Protein AF-A0A830E983-F1 (afdb_monomer_lite)

Structure (mmCIF, N/CA/C/O backbone):
data_AF-A0A830E983-F1
#
_entry.id   AF-A0A830E983-F1
#
loop_
_atom_site.group_PDB
_atom_site.id
_atom_site.type_symbol
_atom_site.label_atom_id
_atom_site.label_alt_id
_atom_site.label_comp_id
_atom_site.label_asym_id
_atom_site.label_entity_id
_atom_site.label_seq_id
_atom_site.pdbx_PDB_ins_code
_atom_site.Cartn_x
_atom_site.Cartn_y
_atom_site.Cartn_z
_atom_site.occupancy
_atom_site.B_iso_or_equiv
_atom_site.auth_seq_id
_atom_site.auth_comp_id
_atom_site.auth_asym_id
_atom_site.auth_atom_id
_atom_site.pdbx_PDB_model_num
ATOM 1 N N . MET A 1 1 ? 17.315 -5.636 -12.647 1.00 58.12 1 MET A N 1
ATOM 2 C CA . MET A 1 1 ? 16.276 -4.598 -12.494 1.00 58.12 1 MET A CA 1
ATOM 3 C C . MET A 1 1 ? 14.986 -5.321 -12.193 1.00 58.12 1 MET A C 1
ATOM 5 O O . MET A 1 1 ? 14.669 -6.247 -12.931 1.00 58.12 1 MET A O 1
ATOM 9 N N . ALA A 1 2 ? 14.317 -4.978 -11.094 1.00 67.12 2 ALA A N 1
ATOM 10 C CA . ALA A 1 2 ? 12.990 -5.516 -10.814 1.00 67.12 2 ALA A CA 1
ATOM 11 C C . ALA A 1 2 ? 12.021 -5.016 -11.892 1.00 67.12 2 ALA A C 1
ATOM 13 O O . ALA A 1 2 ? 12.082 -3.846 -12.275 1.00 67.12 2 ALA A O 1
ATOM 14 N N . SER A 1 3 ? 11.177 -5.898 -12.418 1.00 86.06 3 SER A N 1
ATOM 15 C CA . SER A 1 3 ? 10.069 -5.470 -13.267 1.00 86.06 3 SER A CA 1
ATOM 16 C C . SER A 1 3 ? 8.961 -4.860 -12.405 1.00 86.06 3 SER A C 1
ATOM 18 O O . SER A 1 3 ? 8.869 -5.138 -11.206 1.00 86.06 3 SER A O 1
ATOM 20 N N . ILE A 1 4 ? 8.090 -4.051 -13.015 1.00 90.06 4 ILE A N 1
ATOM 21 C CA . ILE A 1 4 ? 6.902 -3.526 -12.326 1.00 90.06 4 ILE A CA 1
ATOM 22 C C . ILE A 1 4 ? 6.047 -4.659 -11.745 1.00 90.06 4 ILE A C 1
ATOM 24 O O . ILE A 1 4 ? 5.561 -4.555 -10.621 1.00 90.06 4 ILE A O 1
ATOM 28 N N . ASP A 1 5 ? 5.950 -5.780 -12.463 1.00 90.50 5 ASP A N 1
ATOM 29 C CA . ASP A 1 5 ? 5.195 -6.950 -12.027 1.00 90.50 5 ASP A CA 1
ATOM 30 C C . ASP A 1 5 ? 5.842 -7.629 -10.811 1.00 90.50 5 ASP A C 1
ATOM 32 O O . ASP A 1 5 ? 5.125 -8.102 -9.935 1.00 90.50 5 ASP A O 1
ATOM 36 N N . ASP A 1 6 ? 7.175 -7.635 -10.690 1.00 90.00 6 ASP A N 1
ATOM 37 C CA . ASP A 1 6 ? 7.855 -8.182 -9.506 1.00 90.00 6 ASP A CA 1
ATOM 38 C C . ASP A 1 6 ? 7.532 -7.372 -8.245 1.00 90.00 6 ASP A C 1
ATOM 40 O O . ASP A 1 6 ? 7.278 -7.948 -7.185 1.00 90.00 6 ASP A O 1
ATOM 44 N N . ILE A 1 7 ? 7.522 -6.039 -8.353 1.00 90.75 7 ILE A N 1
ATOM 45 C CA . ILE A 1 7 ? 7.196 -5.149 -7.230 1.00 90.75 7 ILE A CA 1
ATOM 46 C C . ILE A 1 7 ? 5.723 -5.294 -6.851 1.00 90.75 7 ILE A C 1
ATOM 48 O O . ILE A 1 7 ? 5.412 -5.479 -5.674 1.00 90.75 7 ILE A O 1
ATOM 52 N N . VAL A 1 8 ? 4.818 -5.288 -7.834 1.00 93.38 8 VAL A N 1
ATOM 53 C CA . VAL A 1 8 ? 3.381 -5.480 -7.590 1.00 93.38 8 VAL A CA 1
ATOM 54 C C . VAL A 1 8 ? 3.104 -6.852 -6.974 1.00 93.38 8 VAL A C 1
ATOM 56 O O . VAL A 1 8 ? 2.352 -6.948 -6.009 1.00 93.38 8 VAL A O 1
ATOM 59 N N . ASN A 1 9 ? 3.756 -7.918 -7.442 1.00 93.12 9 ASN A N 1
ATOM 60 C CA . ASN A 1 9 ? 3.596 -9.246 -6.848 1.00 93.12 9 ASN A CA 1
ATOM 61 C C . ASN A 1 9 ? 4.088 -9.299 -5.394 1.00 93.12 9 ASN A C 1
ATOM 63 O O . ASN A 1 9 ? 3.440 -9.933 -4.558 1.00 93.12 9 ASN A O 1
ATOM 67 N N . LYS A 1 10 ? 5.198 -8.622 -5.065 1.00 91.81 10 LYS A N 1
ATOM 68 C CA . LYS A 1 10 ? 5.652 -8.479 -3.671 1.00 91.81 10 LYS A CA 1
ATOM 69 C C . LYS A 1 10 ? 4.617 -7.743 -2.824 1.00 91.81 10 LYS A C 1
ATOM 71 O O . LYS A 1 10 ? 4.232 -8.267 -1.785 1.00 91.81 10 LYS A O 1
ATOM 76 N N . LEU A 1 11 ? 4.101 -6.610 -3.307 1.00 92.81 11 LEU A N 1
ATOM 77 C CA . LEU A 1 11 ? 3.044 -5.840 -2.639 1.00 92.81 11 LEU A CA 1
ATOM 78 C C . LEU A 1 11 ? 1.810 -6.694 -2.333 1.00 92.81 11 LEU A C 1
ATOM 80 O O . LEU A 1 11 ? 1.334 -6.714 -1.199 1.00 92.81 11 LEU A O 1
ATOM 84 N N . LEU A 1 12 ? 1.318 -7.439 -3.325 1.00 94.12 12 LEU A N 1
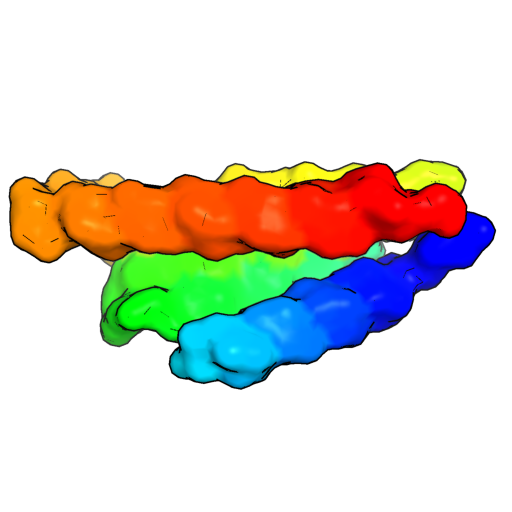ATOM 85 C CA . LEU A 1 12 ? 0.148 -8.304 -3.170 1.00 94.12 12 LEU A CA 1
ATOM 86 C C . LEU A 1 12 ? 0.386 -9.438 -2.166 1.00 94.12 12 LEU A C 1
ATOM 88 O O . LEU A 1 12 ? -0.525 -9.800 -1.418 1.00 94.12 12 LEU A O 1
ATOM 92 N N . ASN A 1 13 ? 1.597 -9.998 -2.125 1.00 93.56 13 ASN A N 1
ATOM 93 C CA . ASN A 1 13 ? 1.950 -11.021 -1.144 1.00 93.56 13 ASN A CA 1
ATOM 94 C C . ASN A 1 13 ? 2.013 -10.438 0.272 1.00 93.56 13 ASN A C 1
ATOM 96 O O . ASN A 1 13 ? 1.383 -10.998 1.168 1.00 93.56 13 ASN A O 1
ATOM 100 N N . THR A 1 14 ? 2.666 -9.288 0.464 1.00 91.56 14 THR A N 1
ATOM 101 C CA . THR A 1 14 ? 2.706 -8.595 1.760 1.00 91.56 14 THR A CA 1
ATOM 102 C C . THR A 1 14 ? 1.298 -8.235 2.241 1.00 91.56 14 THR A C 1
ATOM 104 O O . THR A 1 14 ? 0.952 -8.489 3.392 1.00 91.56 14 THR A O 1
ATOM 107 N N . ALA A 1 15 ? 0.436 -7.717 1.360 1.00 92.88 15 ALA A N 1
ATOM 108 C CA . ALA A 1 15 ? -0.956 -7.423 1.696 1.00 92.88 15 ALA A CA 1
ATOM 109 C C . ALA A 1 15 ? -1.714 -8.680 2.154 1.00 92.88 15 ALA A C 1
ATOM 111 O O . ALA A 1 15 ? -2.387 -8.661 3.187 1.00 92.88 15 ALA A O 1
ATOM 112 N N . ARG A 1 16 ? -1.547 -9.800 1.437 1.00 93.50 16 ARG A N 1
ATOM 113 C CA . ARG A 1 16 ? -2.159 -11.087 1.794 1.00 93.50 16 ARG A CA 1
ATOM 114 C C . ARG A 1 16 ? -1.680 -11.599 3.154 1.00 93.50 16 ARG A C 1
ATOM 116 O O . ARG A 1 16 ? -2.502 -12.071 3.933 1.00 93.50 16 ARG A O 1
ATOM 123 N N . GLU A 1 17 ? -0.384 -11.510 3.444 1.00 93.38 17 GLU A N 1
ATOM 124 C CA . GLU A 1 17 ? 0.196 -11.918 4.734 1.00 93.38 17 GLU A CA 1
ATOM 125 C C . GLU A 1 17 ? -0.348 -11.091 5.904 1.00 93.38 17 GLU A C 1
ATOM 127 O O . GLU A 1 17 ? -0.577 -11.618 6.991 1.00 93.38 17 GLU A O 1
ATOM 132 N N . LEU A 1 18 ? -0.635 -9.813 5.657 1.00 90.12 18 LEU A N 1
ATOM 133 C CA . LEU A 1 18 ? -1.261 -8.904 6.616 1.00 90.12 18 LEU A CA 1
ATOM 134 C C . LEU A 1 18 ? -2.791 -9.068 6.707 1.00 90.12 18 LEU A C 1
ATOM 136 O O . LEU A 1 18 ? -3.436 -8.382 7.505 1.00 90.12 18 LEU A O 1
ATOM 140 N N . GLY A 1 19 ? -3.381 -9.964 5.906 1.00 92.81 19 GLY A N 1
ATOM 141 C CA . GLY A 1 19 ? -4.826 -10.190 5.841 1.00 92.81 19 GLY A CA 1
ATOM 142 C C . GLY A 1 19 ? -5.603 -9.018 5.236 1.00 92.81 19 GLY A C 1
ATOM 143 O O . GLY A 1 19 ? -6.752 -8.793 5.612 1.00 92.81 19 GLY A O 1
ATOM 144 N N . ILE A 1 20 ? -4.972 -8.249 4.347 1.00 93.94 20 ILE A N 1
ATOM 145 C CA . ILE A 1 20 ? -5.538 -7.062 3.705 1.00 93.94 20 ILE A CA 1
ATOM 146 C C . ILE A 1 20 ? -5.979 -7.420 2.286 1.00 93.94 20 ILE A C 1
ATOM 148 O O . ILE A 1 20 ? -5.227 -8.024 1.518 1.00 93.94 20 ILE A O 1
ATOM 152 N N . THR A 1 21 ? -7.199 -7.027 1.926 1.00 94.81 21 THR A N 1
ATOM 153 C CA . THR A 1 21 ? -7.677 -7.122 0.544 1.00 94.81 21 THR A CA 1
ATOM 154 C C . THR A 1 21 ? -6.961 -6.077 -0.301 1.00 94.81 21 THR A C 1
ATOM 156 O O . THR A 1 21 ? -6.934 -4.902 0.066 1.00 94.81 21 THR A O 1
ATOM 159 N N . ALA A 1 22 ? -6.402 -6.509 -1.429 1.00 95.94 22 ALA A N 1
ATOM 160 C CA . ALA A 1 22 ? -5.691 -5.642 -2.352 1.00 95.94 22 ALA A CA 1
ATOM 161 C C . ALA A 1 22 ? -6.228 -5.777 -3.778 1.00 95.94 22 ALA A C 1
ATOM 163 O O . ALA A 1 22 ? -6.534 -6.884 -4.228 1.00 95.94 22 ALA A O 1
ATOM 164 N N . GLU A 1 23 ? -6.291 -4.653 -4.479 1.00 95.75 23 GLU A N 1
ATOM 165 C CA . GLU A 1 23 ? -6.687 -4.540 -5.883 1.00 95.75 23 GLU A CA 1
ATOM 166 C C . GLU A 1 23 ? -5.579 -3.836 -6.671 1.00 95.75 23 GLU A C 1
ATOM 168 O O . GLU A 1 23 ? -4.727 -3.164 -6.087 1.00 95.75 23 GLU A O 1
ATOM 173 N N . VAL A 1 24 ? -5.548 -4.030 -7.990 1.00 96.62 24 VAL A N 1
ATOM 174 C CA . VAL A 1 24 ? -4.545 -3.409 -8.864 1.00 96.62 24 VAL A CA 1
ATOM 175 C C . VAL A 1 24 ? -5.247 -2.712 -10.012 1.00 96.62 24 VAL A C 1
ATOM 177 O O . VAL A 1 24 ? -5.925 -3.367 -10.802 1.00 96.62 24 VAL A O 1
ATOM 180 N N . ASP A 1 25 ? -4.994 -1.415 -10.133 1.00 95.94 25 ASP A N 1
ATOM 181 C CA . ASP A 1 25 ? -5.392 -0.604 -11.273 1.00 95.94 25 ASP A CA 1
ATOM 182 C C . ASP A 1 25 ? -4.182 -0.292 -12.159 1.00 95.94 25 ASP A C 1
ATOM 184 O O . ASP A 1 25 ? -3.073 -0.043 -11.677 1.00 95.94 25 ASP A O 1
ATOM 188 N N . GLU A 1 26 ? -4.393 -0.273 -13.474 1.00 93.88 26 GLU A N 1
ATOM 189 C CA . GLU A 1 26 ? -3.348 0.016 -14.458 1.00 93.88 26 GLU A CA 1
ATOM 190 C C . GLU A 1 26 ? -3.615 1.351 -15.168 1.00 93.88 26 GLU A C 1
ATOM 192 O O . GLU A 1 26 ? -4.629 1.526 -15.845 1.00 93.88 26 GLU A O 1
ATOM 197 N N . TYR A 1 27 ? -2.659 2.278 -15.073 1.00 89.69 27 TYR A N 1
ATOM 198 C CA . TYR A 1 27 ? -2.706 3.600 -15.700 1.00 89.69 27 TYR A CA 1
ATOM 199 C C . TYR A 1 27 ? -1.515 3.783 -16.647 1.00 89.69 27 TYR A C 1
ATOM 201 O O . TYR A 1 27 ? -0.502 4.420 -16.354 1.00 89.69 27 TYR A O 1
ATOM 209 N N . GLY A 1 28 ? -1.621 3.205 -17.844 1.00 89.88 28 GLY A N 1
ATOM 210 C CA . GLY A 1 28 ? -0.574 3.295 -18.861 1.00 89.88 28 GLY A CA 1
ATOM 211 C C . GLY A 1 28 ? 0.710 2.567 -18.447 1.00 89.88 28 GLY A C 1
ATOM 212 O O . GLY A 1 28 ? 0.822 1.367 -18.658 1.00 89.88 28 GLY A O 1
ATOM 213 N N . ARG A 1 29 ? 1.701 3.302 -17.922 1.00 88.50 29 ARG A N 1
ATOM 214 C CA . ARG A 1 29 ? 2.980 2.742 -17.423 1.00 88.50 29 ARG A CA 1
ATOM 215 C C . ARG A 1 29 ? 3.054 2.658 -15.896 1.00 88.50 29 ARG A C 1
ATOM 217 O O . ARG A 1 29 ? 4.047 2.171 -15.364 1.00 88.50 29 ARG A O 1
ATOM 224 N N . GLU A 1 30 ? 2.033 3.163 -15.224 1.00 92.88 30 GLU A N 1
ATOM 225 C CA . GLU A 1 30 ? 1.877 3.152 -13.779 1.00 92.88 30 GLU A CA 1
ATOM 226 C C . GLU A 1 30 ? 0.942 2.012 -13.374 1.00 92.88 30 GLU A C 1
ATOM 228 O O . GLU A 1 30 ? -0.052 1.743 -14.056 1.00 92.88 30 GLU A O 1
ATOM 233 N N . LYS A 1 31 ? 1.254 1.352 -12.258 1.00 95.44 31 LYS A N 1
ATOM 234 C CA . LYS A 1 31 ? 0.334 0.436 -11.580 1.00 95.44 31 LYS A CA 1
ATOM 235 C C . LYS A 1 31 ? 0.053 0.963 -10.185 1.00 95.44 31 LYS A C 1
ATOM 237 O O . LYS A 1 31 ? 0.988 1.296 -9.463 1.00 95.44 31 LYS A O 1
ATOM 242 N N . ILE A 1 32 ? -1.218 1.004 -9.808 1.00 96.56 32 ILE A N 1
ATOM 243 C CA . ILE A 1 32 ? -1.660 1.426 -8.482 1.00 96.56 32 ILE A CA 1
ATOM 244 C C . ILE A 1 32 ? -2.178 0.197 -7.749 1.00 96.56 32 ILE A C 1
ATOM 246 O O . ILE A 1 32 ? -3.147 -0.422 -8.178 1.00 96.56 32 ILE A O 1
ATOM 250 N N . VAL A 1 33 ? -1.532 -0.160 -6.642 1.00 96.38 33 VAL A N 1
ATOM 251 C CA . VAL A 1 33 ? -2.020 -1.193 -5.727 1.00 96.38 33 VAL A CA 1
ATOM 252 C C . VAL A 1 33 ? -2.834 -0.517 -4.632 1.00 96.38 33 VAL A C 1
ATOM 254 O O . VAL A 1 33 ? -2.317 0.324 -3.898 1.00 96.38 33 VAL A O 1
ATOM 257 N N . ILE A 1 34 ? -4.104 -0.885 -4.524 1.00 96.62 34 ILE A N 1
ATOM 258 C CA . ILE A 1 34 ? -5.051 -0.322 -3.562 1.00 96.62 34 ILE A CA 1
ATOM 259 C C . ILE A 1 34 ? -5.229 -1.330 -2.430 1.00 96.62 34 ILE A C 1
ATOM 261 O O . ILE A 1 34 ? -5.656 -2.455 -2.666 1.00 96.62 34 ILE A O 1
ATOM 265 N N . LEU A 1 35 ? -4.884 -0.944 -1.203 1.00 96.25 35 LEU A N 1
ATOM 266 C CA . LEU A 1 35 ? -4.992 -1.764 0.003 1.00 96.25 35 LEU A CA 1
ATOM 267 C C . LEU A 1 35 ? -6.194 -1.301 0.828 1.00 96.25 35 LEU A C 1
ATOM 269 O O . LEU A 1 35 ? -6.143 -0.241 1.453 1.00 96.25 35 LEU A O 1
ATOM 273 N N . ASN A 1 36 ? -7.253 -2.104 0.860 1.00 94.50 36 ASN A N 1
ATOM 274 C CA . ASN A 1 36 ? -8.520 -1.750 1.497 1.00 94.50 36 ASN A CA 1
ATOM 275 C C . ASN A 1 36 ? -8.487 -2.117 2.989 1.00 94.50 36 ASN A C 1
ATOM 277 O O . ASN A 1 36 ? -8.498 -3.297 3.351 1.00 94.50 36 ASN A O 1
ATOM 281 N N . LEU A 1 37 ? -8.426 -1.111 3.869 1.00 91.19 37 LEU A N 1
ATOM 282 C CA . LEU A 1 37 ? -8.343 -1.308 5.326 1.00 91.19 37 LEU A CA 1
ATOM 283 C C . LEU A 1 37 ? -9.703 -1.221 6.024 1.00 91.19 37 LEU A C 1
ATOM 285 O O . LEU A 1 37 ? -9.898 -1.839 7.073 1.00 91.19 37 LEU A O 1
ATOM 289 N N . ALA A 1 38 ? -10.619 -0.442 5.457 1.00 89.19 38 ALA A N 1
ATOM 290 C CA . ALA A 1 38 ? -12.023 -0.355 5.837 1.00 89.19 38 ALA A CA 1
ATOM 291 C C . ALA A 1 38 ? -12.857 0.022 4.599 1.00 89.19 38 ALA A C 1
ATOM 293 O O . ALA A 1 38 ? -12.291 0.264 3.540 1.00 89.19 38 ALA A O 1
ATOM 294 N N . GLU A 1 39 ? -14.185 0.076 4.744 1.00 86.44 39 GLU A N 1
ATOM 295 C CA . GLU A 1 39 ? -15.127 0.378 3.646 1.00 86.44 39 GLU A CA 1
ATOM 296 C C . GLU A 1 39 ? -14.762 1.656 2.875 1.00 86.44 39 GLU A C 1
ATOM 298 O O . GLU A 1 39 ? -14.695 1.613 1.656 1.00 86.44 39 GLU A O 1
ATOM 303 N N . ASP A 1 40 ? -14.424 2.729 3.594 1.00 89.56 40 ASP A N 1
ATOM 304 C CA . ASP A 1 40 ? -14.118 4.041 3.008 1.00 89.56 40 ASP A CA 1
ATOM 305 C C . ASP A 1 40 ? -12.634 4.421 3.159 1.00 89.56 40 ASP A C 1
ATOM 307 O O . ASP A 1 40 ? -12.311 5.602 3.099 1.00 89.56 40 ASP A O 1
ATOM 311 N N . PHE A 1 41 ? -11.734 3.483 3.494 1.00 92.25 41 PHE A N 1
ATOM 312 C CA . PHE A 1 41 ? -10.355 3.813 3.885 1.00 92.25 41 PHE A CA 1
ATOM 313 C C . PHE A 1 41 ? -9.333 2.867 3.257 1.00 92.25 41 PHE A C 1
ATOM 315 O O . PHE A 1 41 ? -9.312 1.667 3.565 1.00 92.25 41 PHE A O 1
ATOM 322 N N . SER A 1 42 ? -8.399 3.442 2.496 1.00 95.25 42 SER A N 1
ATOM 323 C CA . SER A 1 42 ? -7.417 2.676 1.727 1.00 95.25 42 SER A CA 1
ATOM 324 C C . SER A 1 42 ? -6.031 3.318 1.700 1.00 95.25 42 SER A C 1
ATOM 326 O O . SER A 1 42 ? -5.862 4.531 1.861 1.00 95.25 42 SER A O 1
ATOM 328 N N . ILE A 1 43 ? -5.022 2.479 1.471 1.00 96.38 43 ILE A N 1
ATOM 329 C CA . ILE A 1 43 ? -3.670 2.907 1.100 1.00 96.38 43 ILE A CA 1
ATOM 330 C C . ILE A 1 43 ? -3.509 2.688 -0.400 1.00 96.38 43 ILE A C 1
ATOM 332 O O . ILE A 1 43 ? -3.816 1.612 -0.903 1.00 96.38 43 ILE A O 1
ATOM 336 N N . TYR A 1 44 ? -2.987 3.683 -1.098 1.00 96.00 44 TYR A N 1
ATOM 337 C CA . TYR A 1 44 ? -2.668 3.626 -2.515 1.00 96.00 44 TYR A CA 1
ATOM 338 C C . TYR A 1 44 ? -1.155 3.565 -2.656 1.00 96.00 44 TYR A C 1
ATOM 340 O O . TYR A 1 44 ? -0.450 4.412 -2.106 1.00 96.00 44 TYR A O 1
ATOM 348 N N . VAL A 1 45 ? -0.665 2.563 -3.376 1.00 96.00 45 VAL A N 1
ATOM 349 C CA . VAL A 1 45 ? 0.754 2.400 -3.686 1.00 96.00 45 VAL A CA 1
ATOM 350 C C . VAL A 1 45 ? 0.921 2.532 -5.189 1.00 96.00 45 VAL A C 1
ATOM 352 O O . VAL A 1 45 ? 0.550 1.624 -5.932 1.00 96.00 45 VAL A O 1
ATOM 355 N N . SER A 1 46 ? 1.446 3.668 -5.637 1.00 95.31 46 SER A N 1
ATOM 356 C CA . SER A 1 46 ? 1.786 3.878 -7.043 1.00 95.31 46 SER A CA 1
ATOM 357 C C . SER A 1 46 ? 3.173 3.315 -7.318 1.00 95.31 46 SER A C 1
ATOM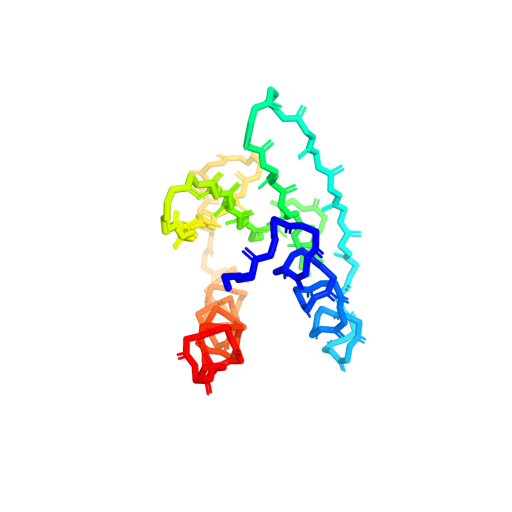 359 O O . SER A 1 46 ? 4.110 3.553 -6.556 1.00 95.31 46 SER A O 1
ATOM 361 N N . VAL A 1 47 ? 3.299 2.547 -8.398 1.00 94.00 47 VAL A N 1
ATOM 362 C CA . VAL A 1 47 ? 4.558 1.970 -8.859 1.00 94.00 47 VAL A CA 1
ATOM 363 C C . VAL A 1 47 ? 4.776 2.357 -10.313 1.00 94.00 47 VAL A C 1
ATOM 365 O O . VAL A 1 47 ? 3.957 2.046 -11.184 1.00 94.00 47 VAL A O 1
ATOM 368 N N . VAL A 1 48 ? 5.923 2.972 -10.596 1.00 92.69 48 VAL A N 1
ATOM 369 C CA . VAL A 1 48 ? 6.350 3.310 -11.958 1.00 92.69 48 VAL A CA 1
ATOM 370 C C . VAL A 1 48 ? 7.778 2.824 -12.166 1.00 92.69 48 VAL A C 1
ATOM 372 O O . VAL A 1 48 ? 8.711 3.330 -11.552 1.00 92.69 48 VAL A O 1
ATOM 375 N N . CYS A 1 49 ? 7.970 1.863 -13.071 1.00 87.81 49 CYS A N 1
ATOM 376 C CA . CYS A 1 49 ? 9.296 1.340 -13.404 1.00 87.81 49 CYS A CA 1
ATOM 377 C C . CYS A 1 49 ? 9.750 1.816 -14.781 1.00 87.81 49 CYS A C 1
ATOM 379 O O . CYS A 1 49 ? 9.177 1.441 -15.804 1.00 87.81 49 CYS A O 1
ATOM 381 N N . ASN A 1 50 ? 10.816 2.617 -14.801 1.00 83.44 50 ASN A N 1
ATOM 382 C CA . ASN A 1 50 ? 11.559 2.950 -16.015 1.00 83.44 50 ASN A CA 1
ATOM 383 C C . ASN A 1 50 ? 12.953 2.295 -15.937 1.00 83.44 50 ASN A C 1
ATOM 385 O O . ASN A 1 50 ? 13.057 1.071 -15.928 1.00 83.44 50 ASN A O 1
ATOM 389 N N . ASN A 1 51 ? 14.025 3.094 -15.850 1.00 82.38 51 ASN A N 1
ATOM 390 C CA . ASN A 1 51 ? 15.375 2.591 -15.553 1.00 82.38 51 ASN A CA 1
ATOM 391 C C . ASN A 1 51 ? 15.537 2.230 -14.066 1.00 82.38 51 ASN A C 1
ATOM 393 O O . ASN A 1 51 ? 16.294 1.336 -13.707 1.00 82.38 51 ASN A O 1
ATOM 397 N N . GLU A 1 52 ? 14.801 2.923 -13.209 1.00 81.94 52 GLU A N 1
ATOM 398 C CA . GLU A 1 52 ? 14.640 2.622 -11.794 1.00 81.94 52 GLU A CA 1
ATOM 399 C C . GLU A 1 52 ? 13.136 2.613 -11.509 1.00 81.94 52 GLU A C 1
ATOM 401 O O . GLU A 1 52 ? 12.351 3.189 -12.278 1.00 81.94 52 GLU A O 1
ATOM 406 N N . CYS A 1 53 ? 12.735 1.893 -10.466 1.00 85.44 53 CYS A N 1
ATOM 407 C CA . CYS A 1 53 ? 11.350 1.867 -10.023 1.00 85.44 53 CYS A CA 1
ATOM 408 C C . CYS A 1 53 ? 11.161 2.891 -8.914 1.00 85.44 53 CYS A C 1
A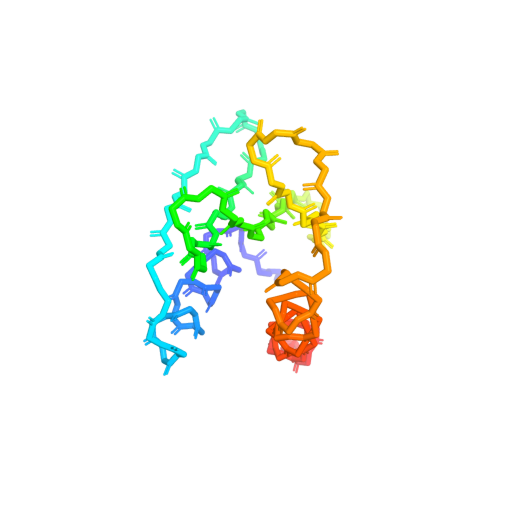TOM 410 O O . CYS A 1 53 ? 11.882 2.847 -7.919 1.00 85.44 53 CYS A O 1
ATOM 412 N N . ASP A 1 54 ? 10.187 3.771 -9.102 1.00 89.62 54 ASP A N 1
ATOM 413 C CA . ASP A 1 54 ? 9.715 4.691 -8.077 1.00 89.62 54 ASP A CA 1
ATOM 414 C C . ASP A 1 54 ? 8.438 4.136 -7.440 1.00 89.62 54 ASP A C 1
ATOM 416 O O . ASP A 1 54 ? 7.626 3.498 -8.125 1.00 89.62 54 ASP A O 1
ATOM 420 N N . VAL A 1 55 ? 8.299 4.336 -6.129 1.00 91.69 55 VAL A N 1
ATOM 421 C CA . VAL A 1 55 ? 7.169 3.847 -5.334 1.00 91.69 55 VAL A CA 1
ATOM 422 C C . VAL A 1 55 ? 6.674 4.964 -4.429 1.00 91.69 55 VAL A C 1
ATOM 424 O O . VAL A 1 55 ? 7.365 5.381 -3.499 1.00 91.69 55 VAL A O 1
ATOM 427 N N . GLU A 1 56 ? 5.446 5.408 -4.674 1.00 94.06 56 GLU A N 1
ATOM 428 C CA . GLU A 1 56 ? 4.798 6.480 -3.924 1.00 94.06 56 GLU A CA 1
ATOM 429 C C . GLU A 1 56 ? 3.603 5.941 -3.133 1.00 94.06 56 GLU A C 1
ATOM 431 O O . GLU A 1 56 ? 2.916 5.011 -3.559 1.00 94.06 56 GLU A O 1
ATOM 436 N N . TYR A 1 57 ? 3.336 6.546 -1.973 1.00 95.06 57 TYR A N 1
ATOM 437 C CA . TYR A 1 57 ? 2.262 6.129 -1.074 1.00 95.06 57 TYR A CA 1
ATOM 438 C C . TYR A 1 57 ? 1.288 7.277 -0.828 1.00 95.06 57 TYR A C 1
ATOM 440 O O . TYR A 1 57 ? 1.699 8.398 -0.524 1.00 95.06 57 TYR A O 1
ATOM 448 N N . ALA A 1 58 ? -0.005 6.973 -0.856 1.00 94.88 58 ALA A N 1
ATOM 449 C CA . ALA A 1 58 ? -1.052 7.862 -0.377 1.00 94.88 58 ALA A CA 1
ATOM 450 C C . ALA A 1 58 ? -2.002 7.109 0.556 1.00 94.88 58 ALA A C 1
ATOM 452 O O . ALA A 1 58 ? -2.236 5.914 0.402 1.00 94.88 58 ALA A O 1
ATOM 453 N N . ILE A 1 59 ? -2.566 7.819 1.530 1.00 94.69 59 ILE A N 1
ATOM 454 C CA . ILE A 1 59 ? -3.630 7.302 2.393 1.00 94.69 59 ILE A CA 1
ATOM 455 C C . ILE A 1 59 ? -4.875 8.127 2.096 1.00 94.69 59 ILE A C 1
ATOM 457 O O . ILE A 1 59 ? -4.832 9.354 2.204 1.00 94.69 59 ILE A O 1
ATOM 461 N N . GLY A 1 60 ? -5.961 7.464 1.712 1.00 91.06 60 GLY A N 1
ATOM 462 C CA . GLY A 1 60 ? -7.211 8.118 1.347 1.00 91.06 60 GLY A CA 1
ATOM 463 C C . GLY A 1 60 ? -8.385 7.626 2.180 1.00 91.06 60 GLY A C 1
ATOM 464 O O . GLY A 1 60 ? -8.446 6.457 2.559 1.00 91.06 60 GLY A O 1
ATOM 465 N N . ASP A 1 61 ? -9.308 8.549 2.435 1.00 90.31 61 ASP A N 1
ATOM 466 C CA . ASP A 1 61 ? -10.684 8.253 2.821 1.00 90.31 61 ASP A CA 1
ATOM 467 C C . ASP A 1 61 ? -11.597 8.739 1.693 1.00 90.31 61 ASP A C 1
ATOM 469 O O . ASP A 1 61 ? -11.332 9.813 1.143 1.00 90.31 61 ASP A O 1
ATOM 473 N N . ASP A 1 62 ? -12.665 8.016 1.370 1.00 84.56 62 ASP A N 1
ATOM 474 C CA . ASP A 1 62 ? -13.588 8.393 0.284 1.00 84.56 62 ASP A CA 1
ATOM 475 C C . ASP A 1 62 ? -14.234 9.775 0.499 1.00 84.56 62 ASP A C 1
ATOM 477 O O . ASP A 1 62 ? -14.625 10.459 -0.449 1.00 84.56 62 ASP A O 1
ATOM 481 N N . ASN A 1 63 ? -14.303 10.238 1.751 1.00 86.19 63 ASN A N 1
ATOM 482 C CA . ASN A 1 63 ? -14.804 11.563 2.111 1.00 86.19 63 ASN A CA 1
ATOM 483 C C . ASN A 1 63 ? -13.699 12.625 2.211 1.00 86.19 63 ASN A C 1
ATOM 485 O O . ASN A 1 63 ? -13.988 13.757 2.607 1.00 86.19 63 ASN A O 1
ATOM 489 N N . PHE A 1 64 ? -12.445 12.278 1.910 1.00 84.00 64 PHE A N 1
ATOM 490 C CA . PHE A 1 64 ? -11.257 13.137 2.011 1.00 84.00 64 PHE A CA 1
ATOM 491 C C . PHE A 1 64 ? -11.034 13.748 3.409 1.00 84.00 64 PHE A C 1
ATOM 493 O O . PHE A 1 64 ? -10.355 14.768 3.554 1.00 84.00 64 PHE A O 1
ATOM 500 N N . ILE A 1 65 ? -11.623 13.158 4.455 1.00 86.31 65 ILE A N 1
ATOM 501 C CA . ILE A 1 65 ? -11.588 13.672 5.829 1.00 86.31 65 ILE A CA 1
ATOM 502 C C . ILE A 1 65 ? -11.357 12.515 6.796 1.00 86.31 65 ILE A C 1
ATOM 504 O O . ILE A 1 65 ? -12.140 11.572 6.842 1.00 86.31 65 ILE A O 1
ATOM 508 N N . PHE A 1 66 ? -10.366 12.656 7.677 1.00 85.69 66 PHE A N 1
ATOM 509 C CA . PHE A 1 66 ? -10.151 11.726 8.784 1.00 85.69 66 PHE A CA 1
ATOM 510 C C . PHE A 1 66 ? -10.848 12.209 10.058 1.00 85.69 66 PHE A C 1
ATOM 512 O O . PHE A 1 66 ? -10.559 13.278 10.598 1.00 85.69 66 PHE A O 1
ATOM 519 N N . LYS A 1 67 ? -11.769 11.400 10.576 1.00 86.00 67 LYS A N 1
ATOM 520 C CA . LYS A 1 67 ? -12.442 11.625 11.860 1.00 86.00 67 LYS A CA 1
ATOM 521 C C . LYS A 1 67 ? -11.585 11.072 13.005 1.00 86.00 67 LYS A C 1
ATOM 523 O O . LYS A 1 67 ? -10.813 10.143 12.789 1.00 86.00 67 LYS A O 1
ATOM 528 N N . PRO A 1 68 ? -11.768 11.531 14.258 1.00 88.88 68 PRO A N 1
ATOM 529 C CA . PRO A 1 68 ? -11.014 11.006 15.403 1.00 88.88 68 PRO A CA 1
ATOM 530 C C . PRO A 1 68 ? -11.057 9.474 15.541 1.00 88.88 68 PRO A C 1
ATOM 532 O O . PRO A 1 68 ? -10.052 8.854 15.869 1.00 88.88 68 PRO A O 1
ATOM 535 N N . LYS A 1 69 ? -12.194 8.850 15.201 1.00 83.00 69 LYS A N 1
ATOM 536 C CA . LYS A 1 69 ? -12.362 7.385 15.181 1.00 83.00 69 LYS A CA 1
ATOM 537 C C . LYS A 1 69 ? -11.478 6.653 14.154 1.00 83.00 69 LYS A C 1
ATOM 539 O O . LYS A 1 69 ? -11.402 5.434 14.199 1.00 83.00 69 LYS A O 1
ATOM 544 N N . GLN A 1 70 ? -10.858 7.377 13.220 1.00 84.19 70 GLN A N 1
ATOM 545 C CA . GLN A 1 70 ? -9.994 6.841 12.165 1.00 84.19 70 GLN A CA 1
ATOM 546 C C . GLN A 1 70 ? -8.499 7.036 12.445 1.00 84.19 70 GLN A C 1
ATOM 548 O O . GLN A 1 70 ? -7.670 6.575 11.665 1.00 84.19 70 GLN A O 1
ATOM 553 N N . LEU A 1 71 ? -8.127 7.663 13.568 1.00 88.38 71 LEU A N 1
ATOM 554 C CA . LEU A 1 71 ? -6.717 7.849 13.925 1.00 88.38 71 LEU A CA 1
ATOM 555 C C . LEU A 1 7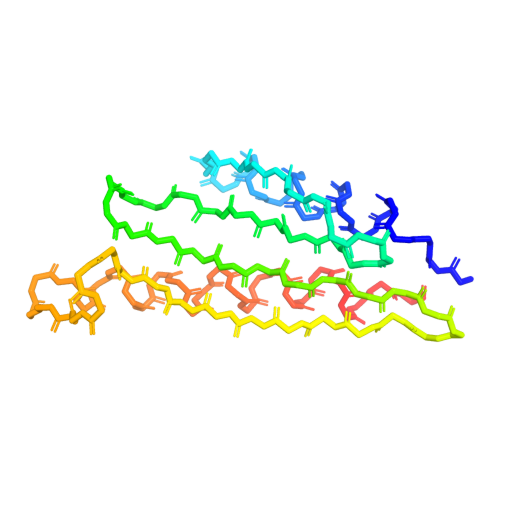1 ? -5.971 6.519 14.098 1.00 88.38 71 LEU A C 1
ATOM 557 O O . LEU A 1 71 ? -4.792 6.436 13.764 1.00 88.38 71 LEU A O 1
ATOM 561 N N . ASP A 1 72 ? -6.647 5.476 14.578 1.00 88.50 72 ASP A N 1
ATOM 562 C CA . ASP A 1 72 ? -6.032 4.152 14.704 1.00 88.50 72 ASP A CA 1
ATOM 563 C C . ASP A 1 72 ? -5.813 3.486 13.335 1.00 88.50 72 ASP A C 1
ATOM 565 O O . ASP A 1 72 ? -4.787 2.839 13.135 1.00 88.50 72 ASP A O 1
ATOM 569 N N . PHE A 1 73 ? -6.697 3.723 12.355 1.00 88.44 73 PHE A N 1
ATOM 570 C CA . PHE A 1 73 ? -6.467 3.290 10.971 1.00 88.44 73 PHE A CA 1
ATOM 571 C C . PHE A 1 73 ? -5.279 4.019 10.343 1.00 88.44 73 PHE A C 1
ATOM 573 O O . PHE A 1 73 ? -4.469 3.382 9.676 1.00 88.44 73 PHE A O 1
ATOM 580 N N . LEU A 1 74 ? -5.110 5.318 10.610 1.00 91.31 74 LEU A N 1
ATOM 581 C CA . LEU A 1 74 ? -3.943 6.074 10.143 1.00 91.31 74 LEU A CA 1
ATOM 582 C C . LEU A 1 74 ? -2.632 5.518 10.705 1.00 91.31 74 LEU A C 1
ATOM 584 O O . LEU A 1 74 ? -1.694 5.304 9.942 1.00 91.31 74 LEU A O 1
ATOM 588 N N . LYS A 1 75 ? -2.568 5.227 12.011 1.00 93.00 75 LYS A N 1
ATOM 589 C CA . LYS A 1 75 ? -1.379 4.604 12.621 1.00 93.00 75 LYS A CA 1
ATOM 590 C C . LYS A 1 75 ? -1.062 3.262 11.972 1.00 93.00 75 LYS A C 1
ATOM 592 O O . LYS A 1 75 ? 0.054 3.060 11.507 1.00 93.00 75 LYS A O 1
ATOM 597 N N . ARG A 1 76 ? -2.072 2.395 11.858 1.00 92.38 76 ARG A N 1
ATOM 598 C CA . ARG A 1 76 ? -1.935 1.096 11.193 1.00 92.38 76 ARG A CA 1
ATOM 599 C C . ARG A 1 76 ? -1.482 1.245 9.738 1.00 92.38 76 ARG A C 1
ATOM 601 O O . ARG A 1 76 ? -0.713 0.429 9.251 1.00 92.38 76 ARG A O 1
ATOM 608 N N . SER A 1 77 ? -1.930 2.289 9.045 1.00 94.62 77 SER A N 1
ATOM 609 C CA . SER A 1 77 ? -1.526 2.550 7.660 1.00 94.62 77 SER A CA 1
ATOM 610 C C . SER A 1 77 ? -0.049 2.880 7.548 1.00 94.62 77 SER A C 1
ATOM 612 O O . SER A 1 77 ? 0.621 2.358 6.665 1.00 94.62 77 SER A O 1
ATOM 614 N N . VAL A 1 78 ? 0.469 3.701 8.464 1.00 95.06 78 VAL A N 1
ATOM 615 C CA . VAL A 1 78 ? 1.904 3.999 8.529 1.00 95.06 78 VAL A CA 1
ATOM 616 C C . VAL A 1 78 ? 2.703 2.723 8.796 1.00 95.06 78 VAL A C 1
ATOM 618 O O . VAL A 1 78 ? 3.664 2.470 8.083 1.00 95.06 78 VAL A O 1
ATOM 621 N N . GLU A 1 79 ? 2.267 1.875 9.732 1.00 94.38 79 GLU A N 1
ATOM 622 C CA . GLU A 1 79 ? 2.924 0.585 10.014 1.00 94.38 79 GLU A CA 1
ATOM 623 C C . GLU A 1 79 ? 2.962 -0.333 8.777 1.00 94.38 79 GLU A C 1
ATOM 625 O O . GLU A 1 79 ? 3.981 -0.960 8.483 1.00 94.38 79 GLU A O 1
ATOM 630 N N . ILE A 1 80 ? 1.865 -0.391 8.014 1.00 93.44 80 ILE A N 1
ATOM 631 C CA . ILE A 1 80 ? 1.788 -1.168 6.769 1.00 93.44 80 ILE A CA 1
ATOM 632 C C . ILE A 1 80 ? 2.739 -0.595 5.713 1.00 93.44 80 ILE A C 1
ATOM 634 O O . ILE A 1 80 ? 3.484 -1.355 5.096 1.00 93.44 80 ILE A O 1
ATOM 638 N N . ILE A 1 81 ? 2.746 0.729 5.524 1.00 94.75 81 ILE A N 1
ATOM 639 C CA . ILE A 1 81 ? 3.656 1.411 4.591 1.00 94.75 81 ILE A CA 1
ATOM 640 C C . ILE A 1 81 ? 5.110 1.131 4.974 1.00 94.75 81 ILE A C 1
ATOM 642 O O . ILE A 1 81 ? 5.907 0.781 4.110 1.00 94.75 81 ILE A O 1
ATOM 646 N N . GLU A 1 82 ? 5.463 1.217 6.256 1.00 93.50 82 GLU A N 1
ATOM 647 C CA . GLU A 1 82 ? 6.809 0.898 6.737 1.00 93.50 82 GLU A CA 1
ATOM 648 C C . GLU A 1 82 ? 7.189 -0.561 6.451 1.00 93.50 82 GLU A C 1
ATOM 650 O O . GLU A 1 82 ? 8.308 -0.827 6.005 1.00 93.50 82 GLU A O 1
ATOM 655 N N . SER A 1 83 ? 6.274 -1.511 6.664 1.00 90.44 83 SER A N 1
ATOM 656 C CA . SER A 1 83 ? 6.500 -2.926 6.346 1.00 90.44 83 SER A CA 1
ATOM 657 C C . SER A 1 83 ? 6.747 -3.131 4.852 1.00 90.44 83 SER A C 1
ATOM 659 O O . SER A 1 83 ? 7.735 -3.751 4.467 1.00 90.44 83 SER A O 1
ATOM 661 N N . ILE A 1 84 ? 5.885 -2.566 4.006 1.00 88.81 84 ILE A N 1
ATOM 662 C CA . ILE A 1 84 ? 6.001 -2.643 2.547 1.00 88.81 84 ILE A CA 1
ATOM 663 C C . ILE A 1 84 ? 7.319 -2.030 2.077 1.00 88.81 84 ILE A C 1
ATOM 665 O O . ILE A 1 84 ? 8.060 -2.639 1.306 1.00 88.81 84 ILE A O 1
ATOM 669 N N . ASN A 1 85 ? 7.640 -0.839 2.574 1.00 89.06 85 ASN A N 1
ATOM 670 C CA . ASN A 1 85 ? 8.846 -0.125 2.203 1.00 89.06 85 ASN A CA 1
ATOM 671 C C . ASN A 1 85 ? 10.104 -0.916 2.585 1.00 89.06 85 ASN A C 1
ATOM 673 O O . ASN A 1 85 ? 11.063 -0.962 1.819 1.00 89.06 85 ASN A O 1
ATOM 677 N N . ASN A 1 86 ? 10.094 -1.590 3.738 1.00 87.88 86 ASN A N 1
ATOM 678 C CA . ASN A 1 86 ? 11.181 -2.479 4.138 1.00 87.88 86 ASN A CA 1
ATOM 679 C C . ASN A 1 86 ? 11.335 -3.684 3.199 1.00 87.88 86 ASN A C 1
ATOM 681 O O . ASN A 1 86 ? 12.468 -4.024 2.871 1.00 87.88 86 ASN A O 1
ATOM 685 N N . GLU A 1 87 ? 10.245 -4.300 2.743 1.00 83.88 87 GLU A N 1
ATOM 686 C CA . GLU A 1 87 ? 10.290 -5.440 1.813 1.00 83.88 87 GLU A CA 1
ATOM 687 C C . GLU A 1 87 ? 10.757 -5.034 0.402 1.00 83.88 87 GLU A C 1
ATOM 689 O O . GLU A 1 87 ? 11.540 -5.739 -0.246 1.00 83.88 87 GLU A O 1
ATOM 694 N N . ILE A 1 88 ? 10.318 -3.866 -0.075 1.00 81.50 88 ILE A N 1
ATOM 695 C CA . ILE A 1 88 ? 10.650 -3.371 -1.416 1.00 81.50 88 ILE A CA 1
ATOM 696 C C . ILE A 1 88 ? 12.068 -2.792 -1.456 1.00 81.50 88 ILE A C 1
ATOM 698 O O . ILE A 1 88 ? 12.856 -3.200 -2.307 1.00 81.50 88 ILE A O 1
ATOM 702 N N . ILE A 1 89 ? 12.427 -1.889 -0.534 1.00 70.50 89 ILE A N 1
ATOM 703 C CA . ILE A 1 89 ? 13.727 -1.192 -0.551 1.00 70.50 89 ILE A CA 1
ATOM 704 C C . ILE A 1 89 ? 14.876 -2.098 -0.097 1.00 70.50 89 ILE A C 1
ATOM 706 O O . ILE A 1 89 ? 15.995 -1.945 -0.582 1.00 70.50 89 ILE A O 1
ATOM 710 N N . LYS A 1 90 ? 14.647 -3.066 0.804 1.00 58.03 90 LYS A N 1
ATOM 711 C CA . LYS A 1 90 ? 15.711 -4.013 1.194 1.00 58.03 90 LYS A CA 1
ATOM 712 C C . LYS A 1 90 ? 15.880 -5.177 0.229 1.00 58.03 90 LYS A C 1
ATOM 714 O 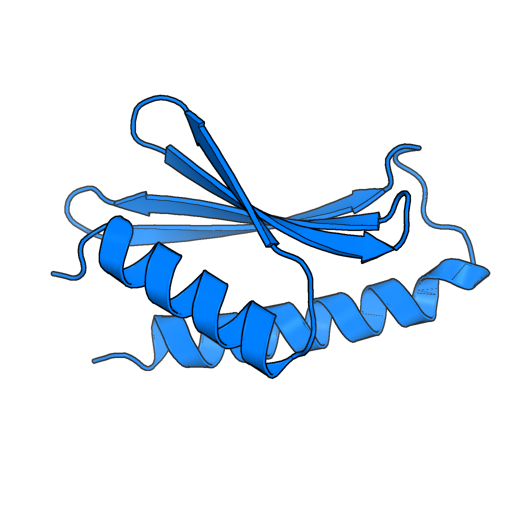O . LYS A 1 90 ? 16.688 -6.052 0.521 1.00 58.03 90 LYS A O 1
ATOM 719 N N . SER A 1 91 ? 15.156 -5.217 -0.887 1.00 42.44 91 SER A N 1
ATOM 720 C CA . SER A 1 91 ? 15.446 -6.180 -1.944 1.00 42.44 91 SER A CA 1
ATOM 721 C C . SER A 1 91 ? 16.68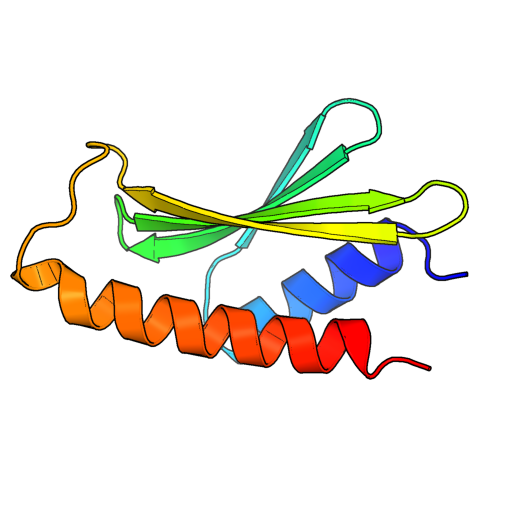9 -5.706 -2.717 1.00 42.44 91 SER A C 1
ATOM 723 O O . SER A 1 91 ? 16.571 -4.723 -3.448 1.00 42.44 91 SER A O 1
ATOM 725 N N . PRO A 1 92 ? 17.869 -6.333 -2.522 1.00 39.16 92 PRO A N 1
ATOM 726 C CA . PRO A 1 92 ? 19.114 -5.936 -3.181 1.00 39.16 92 PRO A CA 1
ATOM 727 C C . PRO A 1 92 ? 19.084 -6.148 -4.701 1.00 39.16 92 PRO A C 1
ATOM 729 O O . PRO A 1 92 ? 18.314 -7.016 -5.178 1.00 39.16 92 PRO A O 1
#

pLDDT: mean 88.85, std 9.99, range [39.16, 96.62]

Sequence (92 aa):
MASIDDIVNKLLNTARELGITAEVDEYGREKIVILNLAEDFSIYVSVVCNNECDVEYAIGDDNFIFKPKQLDFLKRSVEIIESINNEIIKSP

Organism: NCBI:txid1293586

Radius of gyration: 13.24 Å; chains: 1; bounding box: 34×26×34 Å

Foldseek 3Di:
DDDLVNLVVLLCVLLVVVVWDWDWDDDPQKIWIWTDPDPFKTKIWIWHDDVHIDIDIDIGGNVRDDDPVCVVVVVVNVVSVVVSCCSRVPPD

Secondary structure (DSSP, 8-state):
---HHHHHHHHHHHHHHTT-EEEEEEETTEEEEEEEEETTEEEEEEEEESSSEEEEEEEEETTS---GGGHHHHHHHHHHHHHHHHHHHT--